Protein AF-A0A960LSN9-F1 (afdb_monomer)

pLDDT: mean 77.77, std 14.89, range [38.22, 96.81]

Structure (mmCIF, N/CA/C/O backbone):
data_AF-A0A960LSN9-F1
#
_entry.id   AF-A0A960LSN9-F1
#
loop_
_atom_site.group_PDB
_atom_site.id
_atom_site.type_symbol
_atom_site.label_atom_id
_atom_site.label_alt_id
_atom_site.label_comp_id
_atom_site.label_asym_id
_atom_site.label_entity_id
_atom_site.label_seq_id
_atom_site.pdbx_PDB_ins_code
_atom_site.Cartn_x
_atom_site.Cartn_y
_atom_site.Cartn_z
_atom_site.occupancy
_atom_site.B_iso_or_equiv
_atom_site.auth_seq_id
_atom_site.auth_comp_id
_atom_site.auth_asym_id
_atom_site.auth_atom_id
_atom_site.pdbx_PDB_model_num
ATOM 1 N N . MET A 1 1 ? 28.349 17.236 -40.283 1.00 38.22 1 MET A N 1
ATOM 2 C CA . MET A 1 1 ? 27.062 17.062 -39.572 1.00 38.22 1 MET A CA 1
ATOM 3 C C . MET A 1 1 ? 26.149 16.174 -40.407 1.00 38.22 1 MET A C 1
ATOM 5 O O . MET A 1 1 ? 25.975 16.477 -41.579 1.00 38.22 1 MET A O 1
ATOM 9 N N . LYS A 1 2 ? 25.624 15.075 -39.852 1.00 40.81 2 LYS A N 1
ATOM 10 C CA . LYS A 1 2 ? 24.614 14.247 -40.534 1.00 40.81 2 LYS A CA 1
ATOM 11 C C . LYS A 1 2 ? 23.248 14.943 -40.458 1.00 40.81 2 LYS A C 1
ATOM 13 O O . LYS A 1 2 ? 22.902 15.453 -39.394 1.00 40.81 2 LYS A O 1
ATOM 18 N N . SER A 1 3 ? 22.533 15.031 -41.583 1.00 41.62 3 SER A N 1
ATOM 19 C CA . SER A 1 3 ? 21.190 15.631 -41.670 1.00 41.62 3 SER A CA 1
ATOM 20 C C . SER A 1 3 ? 20.180 14.803 -40.865 1.00 41.62 3 SER A C 1
ATOM 22 O O . SER A 1 3 ? 20.340 13.591 -40.758 1.00 41.62 3 SER A O 1
ATOM 24 N N . PHE A 1 4 ? 19.120 15.427 -40.338 1.00 53.53 4 PHE A N 1
ATOM 25 C CA . PHE A 1 4 ? 18.004 14.727 -39.675 1.00 53.53 4 PHE A CA 1
ATOM 26 C C . PHE A 1 4 ? 17.264 13.736 -40.599 1.00 53.53 4 PHE A C 1
ATOM 28 O O . PHE A 1 4 ? 16.503 12.910 -40.105 1.00 53.53 4 PHE A O 1
ATOM 35 N N . ASP A 1 5 ? 17.520 13.781 -41.910 1.00 56.44 5 ASP A N 1
ATOM 36 C CA . ASP A 1 5 ? 17.035 12.802 -42.891 1.00 56.44 5 ASP A CA 1
ATOM 37 C C . ASP A 1 5 ? 17.856 11.494 -42.921 1.00 56.44 5 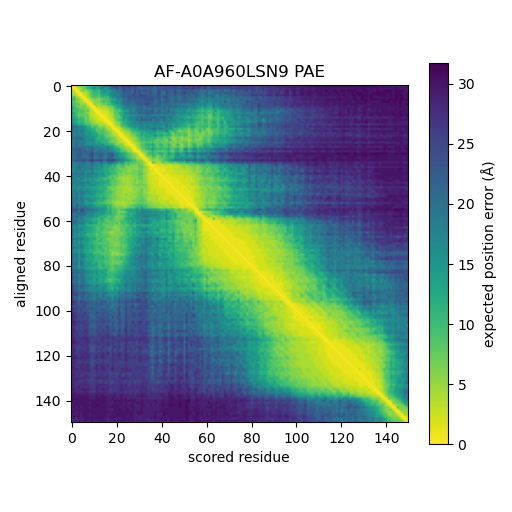ASP A C 1
ATOM 39 O O . ASP A 1 5 ? 17.432 10.520 -43.533 1.00 56.44 5 ASP A O 1
ATOM 43 N N . GLU A 1 6 ? 19.006 11.435 -42.238 1.00 57.44 6 GLU A N 1
ATOM 44 C CA . GLU A 1 6 ? 19.777 10.204 -41.995 1.00 57.44 6 GLU A CA 1
ATOM 45 C C . GLU A 1 6 ? 19.435 9.609 -40.619 1.00 57.44 6 GLU A C 1
ATOM 47 O O . GLU A 1 6 ? 20.316 9.290 -39.813 1.00 57.44 6 GLU A O 1
ATOM 52 N N . LEU A 1 7 ? 18.143 9.496 -40.303 1.00 56.56 7 LEU A N 1
ATOM 53 C CA . LEU A 1 7 ? 17.739 8.704 -39.147 1.00 56.56 7 LEU A CA 1
ATOM 54 C C . LEU A 1 7 ? 18.137 7.240 -39.399 1.00 56.56 7 LEU A C 1
ATOM 56 O O . LEU A 1 7 ? 17.881 6.727 -40.488 1.00 56.56 7 LEU A O 1
ATOM 60 N N . PRO A 1 8 ? 18.771 6.571 -38.421 1.00 57.31 8 PRO A N 1
ATOM 61 C CA . PRO A 1 8 ? 19.175 5.178 -38.555 1.00 57.31 8 PRO A CA 1
ATOM 62 C C . PRO A 1 8 ? 17.953 4.328 -38.925 1.00 57.31 8 PRO A C 1
ATOM 64 O O . PRO A 1 8 ? 16.947 4.346 -38.211 1.00 57.31 8 PRO A O 1
ATOM 67 N N . ASP A 1 9 ? 18.024 3.614 -40.052 1.00 65.50 9 ASP A N 1
ATOM 68 C CA . ASP A 1 9 ? 16.958 2.720 -40.511 1.00 65.50 9 ASP A CA 1
ATOM 69 C C . ASP A 1 9 ? 16.571 1.726 -39.400 1.00 65.50 9 ASP A C 1
ATOM 71 O O . ASP A 1 9 ? 17.375 1.391 -38.526 1.00 65.50 9 ASP A O 1
ATOM 75 N N . GLY A 1 10 ? 15.343 1.199 -39.426 1.00 62.06 10 GLY A N 1
ATOM 76 C CA . GLY A 1 10 ? 14.858 0.245 -38.413 1.00 62.06 10 GLY A CA 1
ATOM 77 C C . GLY A 1 10 ? 15.796 -0.953 -38.174 1.00 62.06 10 GLY A C 1
ATOM 78 O O . GLY A 1 10 ? 15.884 -1.464 -37.055 1.00 62.06 10 GLY A O 1
ATOM 79 N N . GLU A 1 11 ? 16.569 -1.355 -39.187 1.00 61.19 11 GLU A N 1
ATOM 80 C CA . GLU A 1 11 ? 17.612 -2.381 -39.067 1.00 61.19 11 GLU A CA 1
ATOM 81 C C . GLU A 1 11 ? 18.795 -1.970 -38.175 1.00 61.19 11 GLU A C 1
ATOM 83 O O . GLU A 1 11 ? 19.386 -2.817 -37.498 1.00 61.19 11 GLU A O 1
ATOM 88 N N . GLU A 1 12 ? 19.161 -0.689 -38.143 1.00 60.38 12 GLU A N 1
ATOM 89 C CA . GLU A 1 12 ? 20.222 -0.175 -37.276 1.00 60.38 12 GLU A CA 1
ATOM 90 C C . GLU A 1 12 ? 19.779 -0.172 -35.811 1.00 60.38 12 GLU A C 1
ATOM 92 O O . GLU A 1 12 ? 20.550 -0.588 -34.943 1.00 60.38 12 GLU A O 1
ATOM 97 N N . PHE A 1 13 ? 18.516 0.157 -35.527 1.00 58.19 13 PHE A N 1
ATOM 98 C CA . PHE A 1 13 ? 17.936 -0.023 -34.190 1.00 58.19 13 PHE A CA 1
ATOM 99 C C . PHE A 1 13 ? 17.927 -1.494 -33.764 1.00 58.19 13 PHE A C 1
ATOM 101 O O . PHE A 1 13 ? 18.284 -1.826 -32.630 1.00 58.19 13 PHE A O 1
ATOM 108 N N . GLU A 1 14 ? 17.596 -2.400 -34.682 1.00 63.34 14 GLU A N 1
ATOM 109 C CA . GLU A 1 14 ? 17.630 -3.837 -34.416 1.00 63.34 14 GLU A CA 1
ATOM 110 C C . GLU A 1 14 ? 19.067 -4.349 -34.182 1.00 63.34 14 GLU A C 1
ATOM 112 O O . GLU A 1 14 ? 19.303 -5.233 -33.350 1.00 63.34 14 GLU A O 1
ATOM 117 N N . ARG A 1 15 ? 20.064 -3.760 -34.857 1.00 62.97 15 ARG A N 1
ATOM 118 C CA . ARG A 1 15 ? 21.493 -4.010 -34.598 1.00 62.97 15 ARG A CA 1
ATOM 119 C C . ARG A 1 15 ? 21.943 -3.466 -33.247 1.00 62.97 15 ARG A C 1
ATOM 121 O O . ARG A 1 15 ? 22.677 -4.171 -32.557 1.00 62.97 15 ARG A O 1
ATOM 128 N N . LEU A 1 16 ? 21.489 -2.280 -32.839 1.00 59.94 16 LEU A N 1
ATOM 129 C CA . LEU A 1 16 ? 21.752 -1.723 -31.504 1.00 59.94 16 LEU A CA 1
ATOM 130 C C . LEU A 1 16 ? 21.147 -2.600 -30.396 1.00 59.94 16 LEU A C 1
ATOM 132 O O . LEU A 1 16 ? 21.715 -2.714 -29.306 1.00 59.94 16 LEU A O 1
ATOM 136 N N . TRP A 1 17 ? 20.039 -3.283 -30.697 1.00 59.81 17 TRP A N 1
ATOM 137 C CA . TRP A 1 17 ? 19.368 -4.213 -29.790 1.00 59.81 17 TRP A CA 1
ATOM 138 C C . TRP A 1 17 ? 20.030 -5.602 -29.691 1.00 59.81 17 TRP A C 1
ATOM 140 O O . TRP A 1 17 ? 19.798 -6.342 -28.723 1.00 59.81 17 TRP A O 1
ATOM 150 N N . LYS A 1 18 ? 20.879 -5.972 -30.661 1.00 63.62 18 LYS A N 1
ATOM 151 C CA . LYS A 1 18 ? 21.632 -7.238 -30.667 1.00 63.62 18 LYS A CA 1
ATOM 152 C C . LYS A 1 18 ? 22.836 -7.147 -29.715 1.00 63.62 18 LYS A C 1
ATOM 154 O O . LYS A 1 18 ? 23.626 -6.210 -29.757 1.00 63.62 18 LYS A O 1
ATOM 159 N N . GLN A 1 19 ? 23.000 -8.157 -28.855 1.00 60.97 19 GLN A N 1
ATOM 160 C CA . GLN A 1 19 ? 24.073 -8.281 -27.849 1.00 60.97 19 GLN A CA 1
ATOM 161 C C . GLN A 1 19 ? 25.446 -8.601 -28.474 1.00 60.97 19 GLN A C 1
ATOM 163 O O . GLN A 1 19 ? 26.103 -9.574 -28.105 1.00 60.97 19 GLN A O 1
ATOM 168 N N . ARG A 1 20 ? 25.900 -7.830 -29.463 1.00 63.78 20 ARG A N 1
ATOM 169 C CA . ARG A 1 20 ? 27.279 -7.963 -29.947 1.00 63.78 20 ARG A CA 1
ATOM 170 C C . ARG A 1 20 ? 28.210 -7.209 -29.006 1.00 63.78 20 ARG A C 1
ATOM 172 O O . ARG A 1 20 ? 27.883 -6.108 -28.567 1.00 63.78 20 ARG A O 1
ATOM 179 N N . ARG A 1 21 ? 29.367 -7.805 -28.693 1.00 61.53 21 ARG A N 1
ATOM 180 C CA . ARG A 1 21 ? 30.429 -7.108 -27.956 1.00 61.53 21 ARG A CA 1
ATOM 181 C C . ARG A 1 21 ? 30.762 -5.812 -28.685 1.00 61.53 21 ARG A C 1
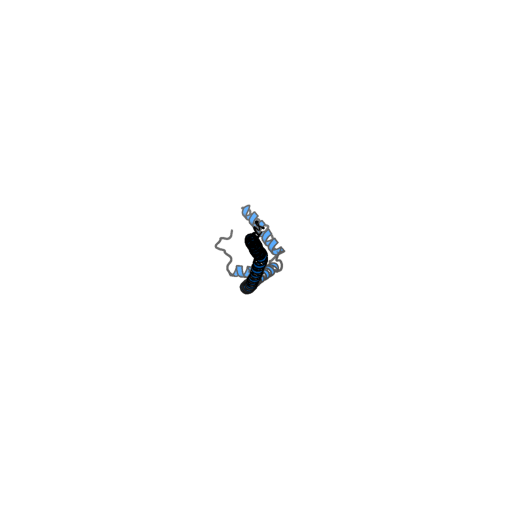ATOM 183 O O . ARG A 1 21 ? 31.025 -5.826 -29.886 1.00 61.53 21 ARG A O 1
ATOM 190 N N . ILE A 1 22 ? 30.735 -4.713 -27.944 1.00 66.00 22 ILE A N 1
ATOM 191 C CA . ILE A 1 22 ? 31.046 -3.390 -28.471 1.00 66.00 22 ILE A CA 1
ATOM 192 C C . ILE A 1 22 ? 32.566 -3.307 -28.611 1.00 66.00 22 ILE A C 1
ATOM 194 O O . ILE A 1 22 ? 33.302 -3.568 -27.656 1.00 66.00 22 ILE A O 1
ATOM 198 N N . SER A 1 23 ? 33.049 -2.982 -29.810 1.00 67.44 23 SER A N 1
ATOM 199 C CA . SER A 1 23 ? 34.478 -2.789 -30.056 1.00 67.44 23 SER A CA 1
ATOM 200 C C . SER A 1 23 ? 35.013 -1.633 -29.212 1.00 67.44 23 SER A C 1
ATOM 202 O O . SER A 1 23 ? 34.361 -0.595 -29.106 1.00 67.44 23 SER A O 1
ATOM 204 N N . LYS A 1 24 ? 36.213 -1.796 -28.645 1.00 72.31 24 LYS A N 1
ATOM 205 C CA . LYS A 1 24 ? 36.873 -0.768 -27.830 1.00 72.31 24 LYS A CA 1
ATOM 206 C C . LYS A 1 24 ? 36.902 0.577 -28.580 1.00 72.31 24 LYS A C 1
ATOM 208 O O . LYS A 1 24 ? 37.390 0.602 -29.714 1.00 72.31 24 LYS A O 1
ATOM 213 N N . PRO A 1 25 ? 36.421 1.680 -27.975 1.00 71.06 25 PRO A N 1
ATOM 214 C CA . PRO A 1 25 ? 36.386 2.975 -28.642 1.00 71.06 25 PRO A CA 1
ATOM 215 C C . PRO A 1 25 ? 37.813 3.433 -28.952 1.00 71.06 25 PRO A C 1
ATOM 217 O O . PRO A 1 25 ? 38.659 3.526 -28.056 1.00 71.06 25 PRO A O 1
ATOM 220 N N . LYS A 1 26 ? 38.091 3.699 -30.232 1.00 73.62 26 LYS A N 1
ATOM 221 C CA . LYS A 1 26 ? 39.343 4.316 -30.677 1.00 73.62 26 LYS A CA 1
ATOM 222 C C . LYS A 1 26 ? 39.124 5.830 -30.739 1.00 73.62 26 LYS A C 1
ATOM 224 O O . LYS A 1 26 ? 38.195 6.248 -31.425 1.00 73.62 26 LYS A O 1
ATOM 229 N N . PRO A 1 27 ? 39.913 6.647 -30.019 1.00 63.91 27 PRO A N 1
ATOM 230 C CA . PRO A 1 27 ? 39.836 8.093 -30.175 1.00 63.91 27 PRO A CA 1
ATOM 231 C C . PRO A 1 27 ? 40.248 8.452 -31.605 1.00 63.91 27 PRO A C 1
ATOM 233 O O . PRO A 1 27 ? 41.338 8.072 -32.036 1.00 63.91 27 PRO A O 1
ATOM 236 N N . ASN A 1 28 ? 39.376 9.143 -32.339 1.00 64.69 28 ASN A N 1
ATOM 237 C CA . ASN A 1 28 ? 39.773 9.770 -33.591 1.00 64.69 28 ASN A CA 1
ATOM 238 C C . ASN A 1 28 ? 40.484 11.079 -33.230 1.00 64.69 28 ASN A C 1
ATOM 240 O O . ASN A 1 28 ? 39.878 11.966 -32.639 1.00 64.69 28 ASN A O 1
ATOM 244 N N . LEU A 1 29 ? 41.794 11.140 -33.467 1.00 60.16 29 LEU A N 1
ATOM 245 C CA . LEU A 1 29 ? 42.651 12.272 -33.086 1.00 60.16 29 LEU A CA 1
ATOM 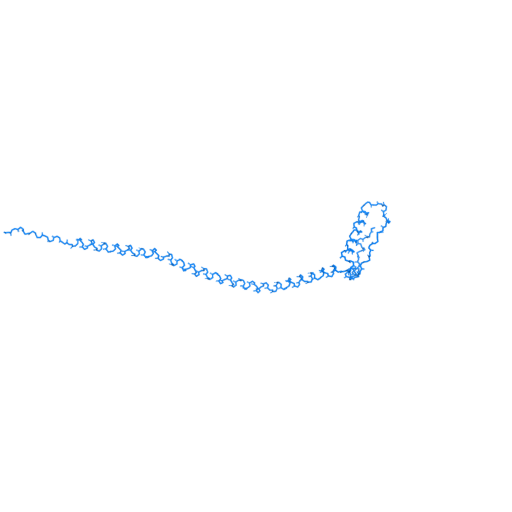246 C C . LEU A 1 29 ? 42.675 13.373 -34.158 1.00 60.16 29 LEU A C 1
ATOM 248 O O . LEU A 1 29 ? 43.306 14.408 -33.959 1.00 60.16 29 LEU A O 1
ATOM 252 N N . GLU A 1 30 ? 41.978 13.168 -35.275 1.00 61.50 30 GLU A N 1
ATOM 253 C CA . GLU A 1 30 ? 41.726 14.193 -36.283 1.00 61.50 30 GLU A CA 1
ATOM 254 C C . GLU A 1 30 ? 40.572 15.082 -35.804 1.00 61.50 30 GLU A C 1
ATOM 256 O O . GLU A 1 30 ? 39.433 14.935 -36.236 1.00 61.50 30 GLU A O 1
ATOM 261 N N . LEU A 1 31 ? 40.856 15.968 -34.840 1.00 59.81 31 LEU A N 1
ATOM 262 C CA . LEU A 1 31 ? 39.874 16.952 -34.386 1.00 59.81 31 LEU A CA 1
ATOM 263 C C . LEU A 1 31 ? 39.510 17.864 -35.557 1.00 59.81 31 LEU A C 1
ATOM 265 O O . LEU A 1 31 ? 40.376 18.569 -36.087 1.00 59.81 31 LEU A O 1
ATOM 269 N N . THR A 1 32 ? 38.223 17.910 -35.894 1.00 63.44 32 THR A N 1
ATOM 270 C CA . THR A 1 32 ? 37.681 18.865 -36.863 1.00 63.44 32 THR A CA 1
ATOM 271 C C . THR A 1 32 ? 38.145 20.289 -36.479 1.00 63.44 32 THR A C 1
ATOM 273 O O . THR A 1 32 ? 38.014 20.696 -35.311 1.00 63.44 32 THR A O 1
ATOM 276 N N . PRO A 1 33 ? 38.792 21.042 -37.391 1.00 63.41 33 PRO A N 1
ATOM 277 C CA . PRO A 1 33 ? 39.479 22.284 -37.033 1.00 63.41 33 PRO A CA 1
ATOM 278 C C . PRO A 1 33 ? 38.547 23.444 -36.652 1.00 63.41 33 PRO A C 1
ATOM 280 O O . PRO A 1 33 ? 38.973 24.309 -35.890 1.00 63.41 33 PRO A O 1
ATOM 283 N N . ASP A 1 34 ? 37.282 23.432 -37.079 1.00 61.09 34 ASP A N 1
ATOM 284 C CA . ASP A 1 34 ? 36.546 24.692 -37.251 1.00 61.09 34 ASP A CA 1
ATOM 285 C C . ASP A 1 34 ? 35.475 25.015 -36.191 1.00 61.09 34 ASP A C 1
ATOM 287 O O . ASP A 1 34 ? 34.923 26.114 -36.196 1.00 61.09 34 ASP A O 1
ATOM 291 N N . SER A 1 35 ? 35.196 24.132 -35.223 1.00 73.69 35 SER A N 1
ATOM 292 C CA . SER A 1 35 ? 34.135 24.374 -34.230 1.00 73.69 35 SER A CA 1
ATOM 293 C C . SER A 1 35 ? 34.468 23.834 -32.837 1.00 73.69 35 SER A C 1
ATOM 295 O O . SER A 1 35 ? 34.596 22.631 -32.613 1.00 73.69 35 SER A O 1
ATOM 297 N N . TRP A 1 36 ? 34.566 24.733 -31.851 1.00 77.69 36 TRP A N 1
ATOM 298 C CA . TRP A 1 36 ? 34.752 24.371 -30.437 1.00 77.69 36 TRP A CA 1
ATOM 299 C C . TRP A 1 36 ? 33.583 23.536 -29.886 1.00 77.69 36 TRP A C 1
ATOM 301 O O . TRP A 1 36 ? 33.783 22.703 -29.002 1.00 77.69 36 TRP A O 1
ATOM 311 N N . VAL A 1 37 ? 32.380 23.730 -30.436 1.00 79.69 37 VAL A N 1
ATOM 312 C CA . VAL A 1 37 ? 31.174 22.972 -30.074 1.00 79.69 37 VAL A CA 1
ATOM 313 C C . VAL A 1 37 ? 31.281 21.536 -30.572 1.00 79.69 37 VAL A C 1
ATOM 315 O O . VAL A 1 37 ? 31.006 20.605 -29.818 1.00 79.69 37 VAL A O 1
ATOM 318 N N . GLU A 1 38 ? 31.724 21.344 -31.816 1.00 75.00 38 GLU A N 1
ATOM 319 C CA . GLU A 1 38 ? 31.895 20.012 -32.407 1.00 75.00 38 GLU A CA 1
ATOM 320 C C . GLU A 1 38 ? 32.967 19.216 -31.661 1.00 75.00 38 GLU A C 1
ATOM 322 O O . GLU A 1 38 ? 32.742 18.057 -31.321 1.00 75.00 38 GLU A O 1
ATOM 327 N N . ARG A 1 39 ? 34.066 19.866 -31.259 1.00 74.12 39 ARG A N 1
ATOM 328 C CA . ARG A 1 39 ? 35.092 19.246 -30.404 1.00 74.12 39 ARG A CA 1
ATOM 329 C C . ARG A 1 39 ? 34.553 18.846 -29.032 1.00 74.12 39 ARG A C 1
ATOM 331 O O . ARG A 1 39 ? 34.864 17.766 -28.537 1.00 74.12 39 ARG A O 1
ATOM 338 N N . GLY A 1 40 ? 33.737 19.699 -28.411 1.00 79.06 40 GLY A N 1
ATOM 339 C CA . GLY A 1 40 ? 33.071 19.376 -27.148 1.00 79.06 40 GLY A CA 1
ATOM 340 C C . GLY A 1 40 ? 32.155 18.158 -27.282 1.00 79.06 40 GLY A C 1
ATOM 341 O O . GLY A 1 40 ? 32.204 17.253 -26.449 1.00 79.06 40 GLY A O 1
ATOM 342 N N . ALA A 1 41 ? 31.376 18.096 -28.364 1.00 79.56 41 ALA A N 1
ATOM 343 C CA . ALA A 1 41 ? 30.495 16.972 -28.663 1.00 79.56 41 ALA A CA 1
ATOM 344 C C . ALA A 1 41 ? 31.271 15.672 -28.940 1.00 79.56 41 ALA A C 1
ATOM 346 O O . ALA A 1 41 ? 30.878 14.619 -28.440 1.00 79.56 41 ALA A O 1
ATOM 347 N N . GLU A 1 42 ? 32.393 15.730 -29.662 1.00 77.62 42 GLU A N 1
ATOM 348 C CA . GLU A 1 42 ? 33.271 14.577 -29.912 1.00 77.62 42 GLU A CA 1
ATOM 349 C C . GLU A 1 42 ? 33.889 14.033 -28.616 1.00 77.62 42 GLU A C 1
ATOM 351 O O . GLU A 1 42 ? 33.882 12.822 -28.383 1.00 77.62 42 GLU A O 1
ATOM 356 N N . VAL A 1 43 ? 34.369 14.914 -27.731 1.00 81.25 43 VAL A N 1
ATOM 357 C CA . VAL A 1 43 ? 34.929 14.522 -26.427 1.00 81.25 43 VAL A CA 1
ATOM 358 C C . VAL A 1 43 ? 33.854 13.887 -25.547 1.00 81.25 43 VAL A C 1
ATOM 360 O O . VAL A 1 43 ? 34.081 12.819 -24.975 1.00 81.25 43 VAL A O 1
ATOM 363 N N . VAL A 1 44 ? 32.672 14.502 -25.459 1.00 81.00 44 VAL A N 1
ATOM 364 C CA . VAL A 1 44 ? 31.531 13.956 -24.707 1.00 81.00 44 VAL A CA 1
ATOM 365 C C . VAL A 1 44 ? 31.101 12.605 -25.286 1.00 81.00 44 VAL A C 1
ATOM 367 O O . VAL A 1 44 ? 30.944 11.646 -24.532 1.00 81.00 44 VAL A O 1
ATOM 370 N N . GLY A 1 45 ? 30.998 12.489 -26.611 1.00 80.06 45 GLY A N 1
ATOM 371 C CA . GLY A 1 45 ? 30.689 11.238 -27.305 1.00 80.06 45 GLY A CA 1
ATOM 372 C C . GLY A 1 45 ? 31.716 10.137 -27.033 1.00 80.06 45 GLY A C 1
ATOM 373 O O . GLY A 1 45 ? 31.340 8.994 -26.770 1.00 80.06 45 GLY A O 1
ATOM 374 N N . TRP A 1 46 ? 33.008 10.473 -27.001 1.00 79.75 46 TRP A N 1
ATOM 375 C CA . TRP A 1 46 ? 34.071 9.536 -26.633 1.00 79.75 46 TRP A CA 1
ATOM 376 C C . TRP A 1 46 ? 33.964 9.076 -25.174 1.00 79.75 46 TRP A C 1
ATOM 378 O O . TRP A 1 46 ? 34.112 7.883 -24.898 1.00 79.75 46 TRP A O 1
ATOM 388 N N . TRP A 1 47 ? 33.661 9.985 -24.242 1.00 79.50 47 TRP A N 1
ATOM 389 C CA . TRP A 1 47 ? 33.426 9.639 -22.837 1.00 79.50 47 TRP A CA 1
ATOM 390 C C . TRP A 1 47 ? 32.209 8.731 -22.666 1.00 79.50 47 TRP A C 1
ATOM 392 O O . TRP A 1 47 ? 32.301 7.737 -21.949 1.00 79.50 47 TRP A O 1
ATOM 402 N N . LEU A 1 48 ? 31.105 9.012 -23.361 1.00 77.38 48 LEU A N 1
ATOM 403 C CA . LEU A 1 48 ? 29.910 8.165 -23.384 1.00 77.38 48 LEU A CA 1
ATOM 404 C C . LEU A 1 48 ? 30.210 6.772 -23.947 1.00 77.38 48 LEU A C 1
ATOM 406 O O . LEU A 1 48 ? 29.901 5.782 -23.290 1.00 77.38 48 LEU A O 1
ATOM 410 N N . ALA A 1 49 ? 30.885 6.678 -25.094 1.00 74.12 49 ALA A N 1
ATOM 411 C CA . ALA A 1 49 ? 31.279 5.398 -25.688 1.00 74.12 49 ALA A CA 1
ATOM 412 C C . ALA A 1 49 ? 32.255 4.616 -24.792 1.00 74.12 49 ALA A C 1
ATOM 414 O O . ALA A 1 49 ? 32.234 3.384 -24.740 1.00 74.12 49 ALA A O 1
ATOM 415 N N . ARG A 1 50 ? 33.121 5.320 -24.053 1.00 77.19 50 ARG A N 1
ATOM 416 C CA . ARG A 1 50 ? 34.045 4.706 -23.098 1.00 77.19 50 ARG A CA 1
ATOM 417 C C . ARG A 1 50 ? 33.346 4.227 -21.834 1.00 77.19 50 ARG A C 1
ATOM 419 O O . ARG A 1 50 ? 33.662 3.131 -21.382 1.00 77.19 50 ARG A O 1
ATOM 426 N N . LEU A 1 51 ? 32.404 4.996 -21.296 1.00 74.50 51 LEU A N 1
ATOM 427 C CA . LEU A 1 51 ? 31.547 4.568 -20.191 1.00 74.50 51 LEU A CA 1
ATOM 428 C C . LEU A 1 51 ? 30.697 3.369 -20.604 1.00 74.50 51 LEU A C 1
ATOM 430 O O . LEU A 1 51 ? 30.634 2.397 -19.863 1.00 74.50 51 LEU A O 1
ATOM 434 N N . GLU A 1 52 ? 30.119 3.391 -21.803 1.00 73.62 52 GLU A N 1
ATOM 435 C CA . GLU A 1 52 ? 29.354 2.276 -22.357 1.00 73.62 52 GLU A CA 1
ATOM 436 C C . GLU A 1 52 ? 30.212 1.015 -22.509 1.00 73.62 52 GLU A C 1
ATOM 438 O O . GLU A 1 52 ? 29.795 -0.068 -22.103 1.00 73.62 52 GLU A O 1
ATOM 443 N N . HIS A 1 53 ? 31.437 1.143 -23.024 1.00 71.62 53 HIS A N 1
ATOM 444 C CA . HIS A 1 53 ? 32.369 0.021 -23.108 1.00 71.62 53 HIS A CA 1
ATOM 445 C C . HIS A 1 53 ? 32.798 -0.483 -21.722 1.00 71.62 53 HIS A C 1
ATOM 447 O O . HIS A 1 53 ? 32.880 -1.688 -21.521 1.00 71.62 53 HIS A O 1
ATOM 453 N N . TRP A 1 54 ? 33.028 0.407 -20.754 1.00 71.75 54 TRP A N 1
ATOM 454 C CA . TRP A 1 54 ? 33.439 0.028 -19.397 1.00 71.75 54 TRP A CA 1
ATOM 455 C C . TRP A 1 54 ? 32.308 -0.651 -18.613 1.00 71.75 54 TRP A C 1
ATOM 457 O O . TRP A 1 54 ? 32.535 -1.638 -17.920 1.00 71.75 54 TRP A O 1
ATOM 467 N N . LEU A 1 55 ? 31.071 -0.169 -18.767 1.00 66.25 55 LEU A N 1
ATOM 468 C CA . LEU A 1 55 ? 29.885 -0.762 -18.148 1.00 66.25 55 LEU A CA 1
ATOM 469 C C . LEU A 1 55 ? 29.374 -2.013 -18.888 1.00 66.25 55 LEU A C 1
ATOM 471 O O . LEU A 1 55 ? 28.667 -2.827 -18.293 1.00 66.25 55 LEU A O 1
ATOM 475 N N . SER A 1 56 ? 29.671 -2.167 -20.181 1.00 64.88 56 SER A N 1
ATOM 476 C CA . SER A 1 56 ? 29.072 -3.198 -21.038 1.00 64.88 56 SER A CA 1
ATOM 477 C C . SER A 1 56 ? 30.059 -3.817 -22.040 1.00 64.88 56 SER A C 1
ATOM 479 O O . SER A 1 56 ? 29.692 -4.102 -23.183 1.00 64.88 56 SER A O 1
ATOM 481 N N . GLU A 1 57 ? 31.288 -4.122 -21.618 1.00 65.38 57 GLU A N 1
ATOM 482 C CA . GLU A 1 57 ? 32.276 -4.820 -22.462 1.00 65.38 57 GLU A CA 1
ATOM 483 C C . GLU A 1 57 ? 31.748 -6.183 -22.963 1.00 65.38 57 GLU A C 1
ATOM 485 O O . GLU A 1 57 ? 32.002 -6.604 -24.093 1.00 65.38 57 GLU A O 1
ATOM 490 N N . SER A 1 58 ? 30.937 -6.853 -22.138 1.00 63.66 58 SER A N 1
ATOM 491 C CA . SER A 1 58 ? 30.349 -8.172 -22.400 1.00 63.66 58 SER A CA 1
ATOM 492 C C . SER A 1 58 ? 28.875 -8.149 -22.829 1.00 63.66 58 SER A C 1
ATOM 494 O O . SER A 1 58 ? 28.320 -9.207 -23.116 1.00 63.66 58 SER A O 1
ATOM 496 N N . GLY A 1 59 ? 28.215 -6.983 -22.858 1.00 67.38 59 G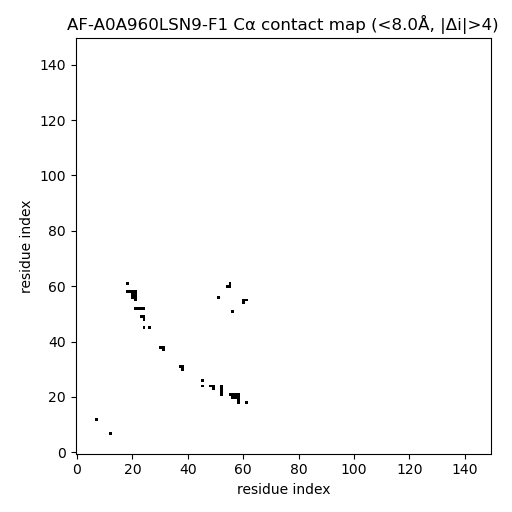LY A N 1
ATOM 497 C CA . GLY A 1 59 ? 26.759 -6.892 -23.066 1.00 67.38 59 GLY A CA 1
ATOM 498 C C . GLY A 1 59 ? 25.910 -7.241 -21.831 1.00 67.38 59 GLY A C 1
ATOM 499 O O . GLY A 1 59 ? 24.679 -7.245 -21.915 1.00 67.38 59 GLY A O 1
ATOM 500 N N . TRP A 1 60 ? 26.546 -7.517 -20.684 1.00 73.19 60 TRP A N 1
ATOM 501 C CA . TRP A 1 60 ? 25.879 -7.960 -19.455 1.00 73.19 60 TRP A CA 1
ATOM 502 C C . TRP A 1 60 ? 24.912 -6.924 -18.880 1.00 73.19 60 TRP A C 1
ATOM 504 O O . TRP A 1 60 ? 23.794 -7.276 -18.520 1.00 73.19 60 TRP A O 1
ATOM 514 N N . LEU A 1 61 ? 25.283 -5.641 -18.853 1.00 76.19 61 LEU A N 1
ATOM 515 C CA . LEU A 1 61 ? 24.413 -4.593 -18.312 1.00 76.19 61 LEU A CA 1
ATOM 516 C C . LEU A 1 61 ? 23.096 -4.472 -19.088 1.00 76.19 61 LEU A C 1
ATOM 518 O O . LEU A 1 61 ? 22.036 -4.326 -18.487 1.00 76.19 61 LEU A O 1
ATOM 522 N N . ARG A 1 62 ? 23.143 -4.585 -20.421 1.00 74.50 62 ARG A N 1
ATOM 523 C CA . ARG A 1 62 ? 21.935 -4.575 -21.261 1.00 74.50 62 ARG A CA 1
ATOM 524 C C . ARG A 1 62 ? 21.051 -5.794 -20.981 1.00 74.50 62 ARG A C 1
ATOM 526 O O . ARG A 1 62 ? 19.829 -5.669 -20.964 1.00 74.50 62 ARG A O 1
ATOM 533 N N . ALA A 1 63 ? 21.654 -6.961 -20.736 1.00 77.19 63 ALA A N 1
ATOM 534 C CA . ALA A 1 63 ? 20.926 -8.162 -20.326 1.00 77.19 63 ALA A CA 1
ATOM 535 C C . ALA A 1 63 ? 20.292 -7.997 -18.935 1.00 77.19 63 ALA A C 1
ATOM 537 O O . ALA A 1 63 ? 19.130 -8.343 -18.744 1.00 77.19 63 ALA A O 1
ATOM 538 N N . TRP A 1 64 ? 21.034 -7.413 -17.994 1.00 79.12 64 TRP A N 1
ATOM 539 C CA . TRP A 1 64 ? 20.579 -7.157 -16.632 1.00 79.12 64 TRP A CA 1
ATOM 540 C C . TRP A 1 64 ? 19.430 -6.146 -16.594 1.00 79.12 64 TRP A C 1
ATOM 542 O O . TRP A 1 64 ? 18.399 -6.427 -15.996 1.00 79.12 64 TRP A O 1
ATOM 552 N N . LEU A 1 65 ? 19.534 -5.032 -17.326 1.00 83.25 65 LEU A N 1
ATOM 553 C CA . LEU A 1 65 ? 18.440 -4.067 -17.479 1.00 83.25 65 LEU A CA 1
ATOM 554 C C . LEU A 1 65 ? 17.195 -4.704 -18.103 1.00 83.25 65 LEU A C 1
ATOM 556 O O . LEU A 1 65 ? 16.085 -4.446 -17.644 1.00 83.25 65 LEU A O 1
ATOM 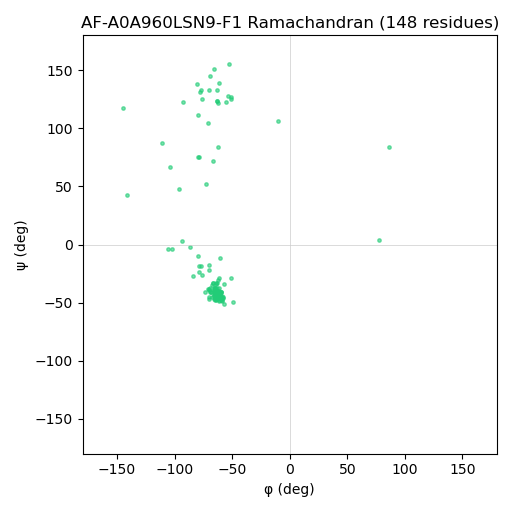560 N N . ARG A 1 66 ? 17.360 -5.572 -19.110 1.00 82.25 66 ARG A N 1
ATOM 561 C CA . ARG A 1 66 ? 16.242 -6.312 -19.714 1.00 82.25 66 ARG A CA 1
ATOM 562 C C . ARG A 1 66 ? 15.587 -7.258 -18.710 1.00 82.25 66 ARG A C 1
ATOM 564 O O . ARG A 1 66 ? 14.365 -7.332 -18.677 1.00 82.25 66 ARG A O 1
ATOM 571 N N . LEU A 1 67 ? 16.382 -7.941 -17.887 1.00 84.69 67 LEU A N 1
AT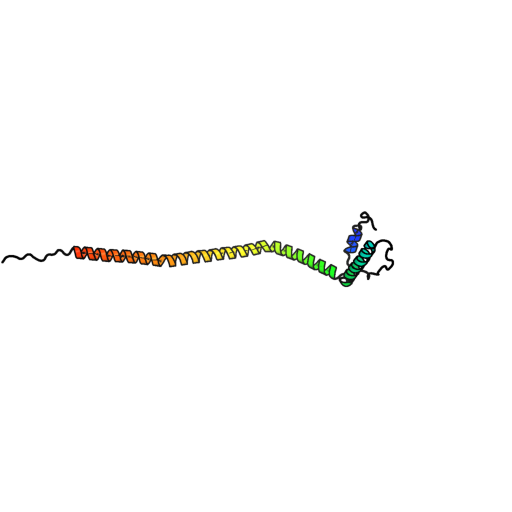OM 572 C CA . LEU A 1 67 ? 15.876 -8.796 -16.816 1.00 84.69 67 LEU A CA 1
ATOM 573 C C . LEU A 1 67 ? 15.122 -7.974 -15.772 1.00 84.69 67 LEU A C 1
ATOM 575 O O . LEU A 1 67 ? 14.012 -8.346 -15.420 1.00 84.69 67 LEU A O 1
ATOM 579 N N . CYS A 1 68 ? 15.674 -6.846 -15.320 1.00 91.25 68 CYS A N 1
ATOM 580 C CA . CYS A 1 68 ? 15.008 -5.958 -14.369 1.00 91.25 68 CYS A CA 1
ATOM 581 C C . CYS A 1 68 ? 13.691 -5.407 -14.923 1.00 91.25 68 CYS A C 1
ATOM 583 O O . CYS A 1 68 ? 12.702 -5.373 -14.200 1.00 91.25 68 CYS A O 1
ATOM 585 N N . LEU A 1 69 ? 13.664 -5.013 -16.198 1.00 89.56 69 LEU A N 1
ATOM 586 C CA . LEU A 1 69 ? 12.465 -4.502 -16.860 1.00 89.56 69 LEU A CA 1
ATOM 587 C C . LEU A 1 69 ? 11.417 -5.601 -17.061 1.00 89.56 69 LEU A C 1
ATOM 589 O O . LEU A 1 69 ? 10.231 -5.383 -16.843 1.00 89.56 69 LEU A O 1
ATOM 593 N N . TRP A 1 70 ? 11.837 -6.807 -17.437 1.00 93.06 70 TRP A N 1
ATOM 594 C CA . TRP A 1 70 ? 10.923 -7.940 -17.543 1.00 93.06 70 TRP A CA 1
ATOM 595 C C . TRP A 1 70 ? 10.367 -8.337 -16.170 1.00 93.06 70 TRP A C 1
ATOM 597 O O . TRP A 1 70 ? 9.162 -8.521 -16.014 1.00 93.06 70 TRP A O 1
ATOM 607 N N . LEU A 1 71 ? 11.229 -8.387 -15.152 1.00 94.81 71 LEU A N 1
ATOM 608 C CA . LEU A 1 71 ? 10.851 -8.674 -13.773 1.00 94.81 71 LEU A CA 1
ATOM 609 C C . LEU A 1 71 ? 9.880 -7.623 -13.229 1.00 94.81 71 LEU A C 1
ATOM 611 O O . LEU A 1 71 ? 8.901 -7.995 -12.588 1.00 94.81 71 LEU A O 1
ATOM 615 N N . SER A 1 72 ? 10.113 -6.333 -13.491 1.00 95.56 72 SER A N 1
ATOM 616 C CA . SER A 1 72 ? 9.211 -5.273 -13.038 1.00 95.56 72 SER A CA 1
ATOM 617 C C . SER A 1 72 ? 7.833 -5.411 -13.676 1.00 95.56 72 SER A C 1
ATOM 619 O O . SER A 1 72 ? 6.846 -5.371 -12.953 1.00 95.56 72 SER A O 1
ATOM 621 N N . ILE A 1 73 ? 7.747 -5.684 -14.983 1.00 95.25 73 ILE A N 1
ATOM 622 C CA . ILE A 1 73 ? 6.468 -5.928 -15.668 1.00 95.25 73 ILE A CA 1
ATOM 623 C C . ILE A 1 73 ? 5.733 -7.121 -15.049 1.00 95.25 73 ILE A C 1
ATOM 625 O O . ILE A 1 73 ? 4.545 -7.016 -14.745 1.00 95.25 73 ILE A O 1
ATOM 629 N N . VAL A 1 74 ? 6.427 -8.241 -14.829 1.00 96.81 74 VAL A N 1
ATOM 630 C CA . VAL A 1 74 ? 5.830 -9.447 -14.232 1.00 96.81 74 VAL A CA 1
ATOM 631 C C . VAL A 1 74 ? 5.344 -9.174 -12.808 1.00 96.81 74 VAL A C 1
ATOM 633 O O . VAL A 1 74 ? 4.220 -9.539 -12.464 1.00 96.81 74 VAL A O 1
ATOM 636 N N . LEU A 1 75 ? 6.151 -8.497 -11.988 1.00 95.25 75 LEU A N 1
ATOM 637 C CA . LEU A 1 75 ? 5.781 -8.127 -10.622 1.00 95.25 75 LEU A CA 1
ATOM 638 C C . LEU A 1 75 ? 4.605 -7.155 -10.596 1.00 95.25 75 LEU A C 1
ATOM 640 O O . LEU A 1 75 ? 3.696 -7.333 -9.792 1.00 95.25 75 LEU A O 1
ATOM 644 N N . THR A 1 76 ? 4.584 -6.156 -11.477 1.00 95.50 76 THR A N 1
ATOM 645 C CA . THR A 1 76 ? 3.464 -5.219 -11.594 1.00 95.50 76 THR A CA 1
ATOM 646 C C . THR A 1 76 ? 2.191 -5.944 -12.023 1.00 95.50 76 THR A C 1
ATOM 648 O O . THR A 1 76 ? 1.145 -5.723 -11.419 1.00 95.50 76 THR A O 1
ATOM 651 N N . ALA A 1 77 ? 2.263 -6.855 -12.996 1.00 94.94 77 ALA A N 1
ATOM 652 C CA . ALA A 1 77 ? 1.115 -7.658 -13.413 1.00 94.94 77 ALA A CA 1
ATOM 653 C C . ALA A 1 77 ? 0.592 -8.543 -12.268 1.00 94.94 77 ALA A C 1
ATOM 655 O O . ALA A 1 77 ? -0.610 -8.561 -11.998 1.00 94.94 77 ALA A O 1
ATOM 656 N N . ALA A 1 78 ? 1.490 -9.221 -11.549 1.00 95.25 78 ALA A N 1
ATOM 657 C CA . ALA A 1 78 ? 1.136 -10.023 -10.382 1.00 95.25 78 ALA A CA 1
ATOM 658 C C . ALA A 1 78 ? 0.524 -9.164 -9.266 1.00 95.25 78 ALA A C 1
ATOM 660 O O . ALA A 1 78 ? -0.494 -9.537 -8.691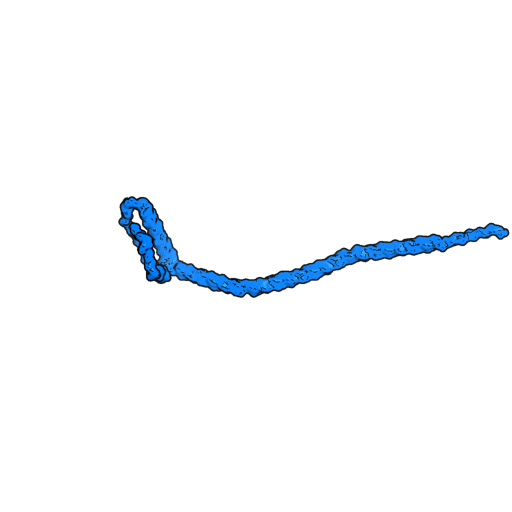 1.00 95.25 78 ALA A O 1
ATOM 661 N N . ALA A 1 79 ? 1.100 -7.992 -8.992 1.00 93.44 79 ALA A N 1
ATOM 662 C CA . ALA A 1 79 ? 0.589 -7.062 -7.996 1.00 93.44 79 ALA A CA 1
ATOM 663 C C . ALA A 1 79 ? -0.816 -6.577 -8.357 1.00 93.44 79 ALA A C 1
ATOM 665 O O . ALA A 1 79 ? -1.689 -6.628 -7.501 1.00 93.44 79 ALA A O 1
ATOM 666 N N . ILE A 1 80 ? -1.061 -6.179 -9.610 1.00 95.94 80 ILE A N 1
ATOM 667 C CA . ILE A 1 80 ? -2.388 -5.760 -10.091 1.00 95.94 80 ILE A CA 1
ATOM 668 C C . ILE A 1 80 ? -3.410 -6.891 -9.933 1.00 95.94 80 ILE A C 1
ATOM 670 O O . ILE A 1 80 ? -4.537 -6.640 -9.510 1.00 95.94 80 ILE A O 1
ATOM 674 N N . LEU A 1 81 ? -3.019 -8.134 -10.227 1.00 94.19 81 LEU A N 1
ATOM 675 C CA . LEU A 1 81 ? -3.894 -9.299 -10.095 1.00 94.19 81 LEU A CA 1
ATOM 676 C C . LEU A 1 81 ? -4.197 -9.646 -8.628 1.00 94.19 81 LEU A C 1
ATOM 678 O O . LEU A 1 81 ? -5.319 -10.026 -8.299 1.00 94.19 81 LEU A O 1
ATOM 682 N N . LEU A 1 82 ? -3.208 -9.509 -7.740 1.00 93.75 82 LEU A N 1
ATOM 683 C CA . LEU A 1 82 ? -3.326 -9.852 -6.320 1.00 93.75 82 LEU A CA 1
ATOM 684 C C . LEU A 1 82 ? -3.952 -8.734 -5.477 1.00 93.75 82 LEU A C 1
ATOM 686 O O . LEU A 1 82 ? -4.591 -9.024 -4.466 1.00 93.75 82 LEU A O 1
ATOM 690 N N . LEU A 1 83 ? -3.821 -7.471 -5.890 1.00 92.94 83 LEU A N 1
ATOM 691 C CA . LEU A 1 83 ? -4.368 -6.304 -5.193 1.00 92.94 83 LEU A CA 1
ATOM 692 C C . LEU A 1 83 ? -5.855 -6.445 -4.818 1.00 92.94 83 LEU A C 1
ATOM 694 O O . LEU A 1 83 ? -6.184 -6.211 -3.653 1.00 92.94 83 LEU A O 1
ATOM 698 N N . PRO A 1 84 ? -6.774 -6.846 -5.723 1.00 91.50 84 PRO A N 1
ATOM 699 C CA . PRO A 1 84 ? -8.187 -7.004 -5.377 1.00 91.50 84 PRO A CA 1
ATOM 700 C C . PRO A 1 84 ? -8.426 -8.110 -4.339 1.00 91.50 84 PRO A C 1
ATOM 702 O O . PRO A 1 84 ? -9.300 -7.974 -3.488 1.00 91.50 84 PRO A O 1
ATOM 705 N N . ALA A 1 85 ? -7.646 -9.193 -4.363 1.00 90.25 85 ALA A N 1
ATOM 706 C CA . ALA A 1 85 ? -7.771 -10.261 -3.372 1.00 90.25 85 ALA A CA 1
ATOM 707 C C . ALA A 1 85 ? -7.287 -9.793 -1.991 1.00 90.25 85 ALA A C 1
ATOM 709 O O . ALA A 1 85 ? -7.991 -9.952 -0.996 1.00 90.25 85 ALA A O 1
ATOM 710 N N . VAL A 1 86 ? -6.119 -9.148 -1.942 1.00 91.25 86 VAL A N 1
ATOM 711 C CA . VAL A 1 86 ? -5.546 -8.607 -0.702 1.00 91.25 86 VAL A CA 1
ATOM 712 C C . VAL A 1 86 ? -6.462 -7.539 -0.102 1.00 91.25 86 VAL A C 1
ATOM 714 O O . VAL A 1 86 ? -6.758 -7.579 1.088 1.00 91.25 86 VAL A O 1
ATOM 717 N N . THR A 1 87 ? -6.976 -6.618 -0.917 1.00 91.25 87 THR A N 1
ATOM 718 C CA . THR A 1 87 ? -7.899 -5.569 -0.450 1.00 91.25 87 THR A CA 1
ATOM 719 C C . THR A 1 87 ? -9.211 -6.140 0.089 1.00 91.25 87 THR A C 1
ATOM 721 O O . THR A 1 87 ? -9.695 -5.655 1.111 1.00 91.25 87 THR A O 1
ATOM 724 N N . LYS A 1 88 ? -9.762 -7.206 -0.508 1.00 90.94 88 LYS A N 1
ATOM 725 C CA . LYS A 1 88 ? -10.923 -7.914 0.060 1.00 90.94 88 LYS A CA 1
ATOM 726 C C . LYS A 1 88 ? -10.633 -8.480 1.448 1.00 90.94 88 LYS A C 1
ATOM 728 O O . LYS A 1 88 ? -11.382 -8.220 2.380 1.00 90.94 88 LYS A O 1
ATOM 733 N N . VAL A 1 89 ? -9.504 -9.162 1.618 1.00 91.31 89 VAL A N 1
ATOM 734 C CA . VAL A 1 89 ? -9.120 -9.706 2.930 1.00 91.31 89 VAL A CA 1
ATOM 735 C C . VAL A 1 89 ? -8.923 -8.585 3.958 1.00 91.31 89 VAL A C 1
ATOM 737 O O . VAL A 1 89 ? -9.427 -8.670 5.075 1.00 91.31 89 VAL A O 1
ATOM 740 N N . LEU A 1 90 ? -8.248 -7.493 3.584 1.00 90.06 90 LEU A N 1
ATOM 741 C CA . LEU A 1 90 ? -8.046 -6.348 4.480 1.00 90.06 90 LEU A CA 1
ATOM 742 C C . LEU A 1 90 ? -9.366 -5.666 4.864 1.00 90.06 90 LEU A C 1
ATOM 744 O O . LEU A 1 90 ? -9.529 -5.263 6.014 1.00 90.06 90 LEU A O 1
ATOM 748 N N . THR A 1 91 ? -10.308 -5.540 3.928 1.00 89.69 91 THR A N 1
ATOM 749 C CA . THR A 1 91 ? -11.624 -4.944 4.206 1.00 89.69 91 THR A CA 1
ATOM 750 C C . THR A 1 91 ? -12.472 -5.832 5.111 1.00 89.69 91 THR A C 1
ATOM 752 O O . THR A 1 91 ? -13.125 -5.310 6.014 1.00 89.69 91 THR A O 1
ATOM 755 N N . GLU A 1 92 ? -12.414 -7.156 4.969 1.00 86.75 92 GLU A N 1
ATOM 756 C CA . GLU A 1 92 ? -13.072 -8.089 5.895 1.00 86.75 92 GLU A CA 1
ATOM 757 C C . GLU A 1 92 ? -12.484 -8.003 7.313 1.00 86.75 92 GLU A C 1
ATOM 759 O O . GLU A 1 92 ? -13.220 -7.937 8.304 1.00 86.75 92 GLU A O 1
ATOM 764 N N . ILE A 1 93 ? -11.157 -7.905 7.429 1.00 86.00 93 ILE A N 1
ATOM 765 C CA . ILE A 1 93 ? -10.482 -7.707 8.721 1.00 86.00 93 ILE A CA 1
ATOM 766 C C . ILE A 1 93 ? -10.869 -6.352 9.336 1.00 86.00 93 ILE A C 1
ATOM 768 O O . ILE A 1 93 ? -11.179 -6.271 10.525 1.00 86.00 93 ILE A O 1
ATOM 772 N N . ALA A 1 94 ? -10.919 -5.284 8.540 1.00 86.19 94 ALA A N 1
ATOM 773 C CA . ALA A 1 94 ? -11.337 -3.970 9.021 1.00 86.19 94 ALA A CA 1
ATOM 774 C C . ALA A 1 94 ? -12.804 -3.968 9.489 1.00 86.19 94 ALA A C 1
ATOM 776 O O . ALA A 1 94 ? -13.117 -3.456 10.565 1.00 86.19 94 ALA A O 1
ATOM 777 N N . THR A 1 95 ? -13.696 -4.599 8.723 1.00 85.19 95 THR A N 1
ATOM 778 C CA . THR A 1 95 ? -15.129 -4.679 9.048 1.00 85.19 95 THR A CA 1
ATOM 779 C C . THR A 1 95 ? -15.360 -5.487 10.324 1.00 85.19 95 THR A C 1
ATOM 781 O O . THR A 1 95 ? -16.129 -5.078 11.194 1.00 85.19 95 THR A O 1
ATOM 784 N N . SER A 1 96 ? -14.649 -6.606 10.493 1.00 80.12 96 SER A N 1
ATOM 785 C CA . SER A 1 96 ? -14.731 -7.406 11.721 1.00 80.12 96 SER A CA 1
ATOM 786 C C . SER A 1 96 ? -14.208 -6.651 12.950 1.00 80.12 96 SER A C 1
ATOM 788 O O . SER A 1 96 ? -14.826 -6.716 14.013 1.00 80.12 96 SER A O 1
ATOM 790 N N . SER A 1 97 ? -13.150 -5.845 12.812 1.00 81.69 97 SER A N 1
ATOM 791 C CA . SER A 1 97 ? -12.676 -4.961 13.888 1.00 81.69 97 SER A CA 1
ATOM 792 C C . SER A 1 97 ? -13.733 -3.925 14.302 1.00 81.69 97 SER A C 1
ATOM 794 O O . SER A 1 97 ? -13.929 -3.652 15.491 1.00 81.69 97 SER A O 1
ATOM 796 N N . GLN A 1 98 ? -14.490 -3.395 13.340 1.00 83.31 98 GLN A N 1
ATOM 797 C CA . GLN A 1 98 ? -15.563 -2.440 13.612 1.00 83.31 98 GLN A CA 1
ATOM 798 C C . GLN A 1 98 ? -16.737 -3.076 14.381 1.00 83.31 98 GLN A C 1
ATOM 800 O O . GLN A 1 98 ? -17.315 -2.456 15.276 1.00 83.31 98 GLN A O 1
ATOM 805 N N . LEU A 1 99 ? -17.053 -4.346 14.113 1.00 81.50 99 LEU A N 1
ATOM 806 C CA . LEU A 1 99 ? -18.044 -5.093 14.897 1.00 81.50 99 LEU A CA 1
ATOM 807 C C . LEU A 1 99 ? -17.592 -5.291 16.350 1.00 81.50 99 LEU A C 1
ATOM 809 O O . LEU A 1 99 ? -18.373 -5.113 17.279 1.00 81.50 99 LEU A O 1
ATOM 813 N N . VAL A 1 100 ? -16.313 -5.588 16.574 1.00 85.94 100 VAL A N 1
ATOM 814 C CA . VAL A 1 100 ? -15.780 -5.744 17.936 1.00 85.94 100 VAL A CA 1
ATOM 815 C C . VAL A 1 100 ? -15.832 -4.422 18.705 1.00 85.94 100 VAL A C 1
ATOM 817 O O . VAL A 1 100 ? -16.277 -4.387 19.852 1.00 85.94 100 VAL A O 1
ATOM 820 N N . THR A 1 101 ? -15.425 -3.318 18.078 1.00 84.88 101 THR A N 1
ATOM 821 C CA . THR A 1 101 ? -15.433 -1.999 18.734 1.00 84.88 101 THR A CA 1
ATOM 822 C C . THR A 1 101 ? -16.845 -1.514 19.056 1.00 84.88 101 THR A C 1
ATOM 824 O O . THR A 1 101 ? -17.059 -0.961 20.134 1.00 84.88 101 THR A O 1
ATOM 827 N N . THR A 1 102 ? -17.825 -1.772 18.186 1.00 88.25 102 THR A N 1
ATOM 828 C CA . THR A 1 102 ? -19.236 -1.451 18.460 1.00 88.25 102 THR A CA 1
ATOM 829 C C . THR A 1 102 ? -19.799 -2.278 19.613 1.00 88.25 102 THR A C 1
ATOM 831 O O . THR A 1 102 ? -20.419 -1.707 20.510 1.00 88.25 102 THR A O 1
ATOM 834 N N . ILE A 1 103 ? -19.525 -3.588 19.665 1.00 88.81 103 ILE A N 1
ATOM 835 C CA . ILE A 1 103 ? -19.931 -4.446 20.791 1.00 88.81 103 ILE A CA 1
ATOM 836 C C 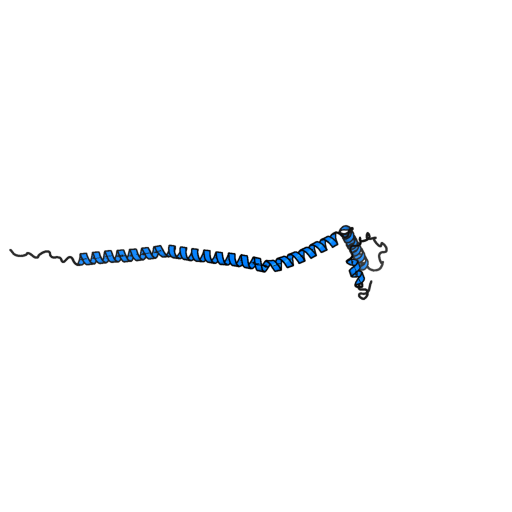. ILE A 1 103 ? -19.327 -3.932 22.103 1.00 88.81 103 ILE A C 1
ATOM 838 O O . ILE A 1 103 ? -20.050 -3.737 23.080 1.00 88.81 103 ILE A O 1
ATOM 842 N N . ILE A 1 104 ? -18.020 -3.652 22.125 1.00 90.25 104 ILE A N 1
ATOM 843 C CA . ILE A 1 104 ? -17.343 -3.124 23.318 1.00 90.25 104 ILE A CA 1
ATOM 844 C C . ILE A 1 104 ? -17.933 -1.766 23.718 1.00 90.25 104 ILE A C 1
ATOM 846 O O . ILE A 1 104 ? -18.190 -1.540 24.900 1.00 90.25 104 ILE A O 1
ATOM 850 N N . GLY A 1 105 ? -18.206 -0.883 22.756 1.00 91.00 105 GLY A N 1
ATOM 851 C CA . GLY A 1 105 ? -18.845 0.409 23.003 1.00 91.00 105 GLY A CA 1
ATOM 852 C C . GLY A 1 105 ? -20.226 0.267 23.650 1.00 91.00 105 GLY A C 1
ATOM 853 O O . GLY A 1 105 ? -20.505 0.920 24.658 1.00 91.00 105 GLY A O 1
ATOM 854 N N . HIS A 1 106 ? -21.073 -0.630 23.140 1.00 91.81 106 HIS A N 1
ATOM 855 C CA . HIS A 1 106 ? -22.385 -0.919 23.728 1.00 91.81 106 HIS A CA 1
ATOM 856 C C . HIS A 1 106 ? -22.283 -1.507 25.140 1.00 91.81 106 HIS A C 1
ATOM 858 O O . HIS A 1 106 ? -23.039 -1.118 26.032 1.00 91.81 106 HIS A O 1
ATOM 864 N N . VAL A 1 107 ? -21.322 -2.397 25.384 1.00 92.62 107 VAL A N 1
ATOM 865 C CA . VAL A 1 107 ? -21.092 -2.958 26.721 1.00 92.62 107 VAL A CA 1
ATOM 866 C C . VAL A 1 107 ? -20.628 -1.870 27.693 1.00 92.62 107 VAL A C 1
ATOM 868 O O . VAL A 1 107 ? -21.199 -1.732 28.772 1.00 92.62 107 VAL A O 1
ATOM 871 N N . MET A 1 108 ? -19.653 -1.044 27.308 1.00 89.75 108 MET A N 1
ATOM 872 C CA . MET A 1 108 ? -19.126 0.024 28.166 1.00 89.75 108 MET A CA 1
ATOM 873 C C . MET A 1 108 ? -20.172 1.098 28.470 1.00 89.75 108 MET A C 1
ATOM 875 O O . MET A 1 108 ? -20.295 1.534 29.615 1.00 89.75 108 MET A O 1
ATOM 879 N N . THR A 1 109 ? -20.971 1.497 27.481 1.00 91.50 109 THR A N 1
ATOM 880 C CA . THR A 1 109 ? -22.089 2.434 27.690 1.00 91.50 109 THR A CA 1
ATOM 881 C C . THR A 1 109 ? -23.154 1.854 28.617 1.00 91.50 109 THR A C 1
ATOM 883 O O . THR A 1 109 ? -23.615 2.543 29.522 1.00 91.50 109 THR A O 1
ATOM 886 N N . THR A 1 110 ? -23.490 0.570 28.475 1.00 90.00 110 THR A N 1
ATOM 887 C CA . THR A 1 110 ? -24.446 -0.099 29.372 1.00 90.00 110 THR A CA 1
ATOM 888 C C . THR A 1 110 ? -23.917 -0.164 30.806 1.00 90.00 110 THR A C 1
ATOM 890 O O . THR A 1 110 ? -24.635 0.172 31.747 1.00 90.00 110 THR A O 1
ATOM 893 N N . ILE A 1 111 ? -22.646 -0.538 30.983 1.00 91.88 111 ILE A N 1
ATOM 894 C CA . ILE A 1 111 ? -22.001 -0.611 32.301 1.00 91.88 111 ILE A CA 1
ATOM 895 C C . ILE A 1 111 ? -21.936 0.773 32.957 1.00 91.88 111 ILE A C 1
ATOM 897 O O . ILE A 1 111 ? -22.205 0.896 34.147 1.00 91.88 111 ILE A O 1
ATOM 901 N N . THR A 1 112 ? -21.615 1.823 32.200 1.00 91.31 112 THR A N 1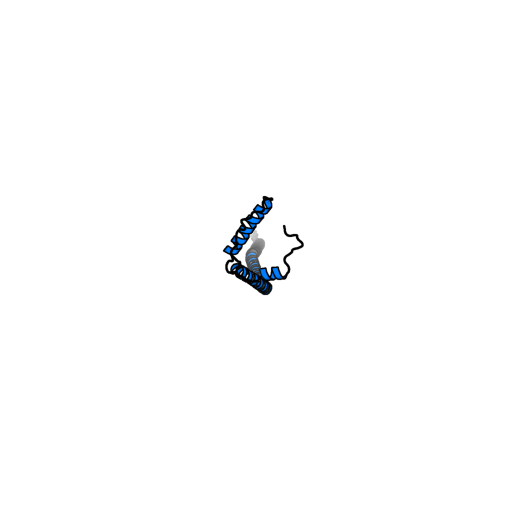
ATOM 902 C CA . THR A 1 112 ? -21.510 3.197 32.727 1.00 91.31 112 THR A CA 1
ATOM 903 C C . THR A 1 112 ? -22.865 3.858 32.983 1.00 91.31 112 THR A C 1
ATOM 905 O O . THR A 1 112 ? -22.964 4.705 33.870 1.00 91.31 112 THR A O 1
ATOM 908 N N . ALA A 1 113 ? -23.923 3.454 32.276 1.00 89.25 113 ALA A N 1
ATOM 909 C CA . ALA A 1 113 ? -25.288 3.926 32.514 1.00 89.25 113 ALA A CA 1
ATOM 910 C C . ALA A 1 113 ? -25.956 3.269 33.739 1.00 89.25 113 ALA A C 1
ATOM 912 O O . ALA A 1 113 ? -26.922 3.804 34.283 1.00 89.25 113 ALA A O 1
ATOM 913 N N . LEU A 1 114 ? -25.444 2.128 34.206 1.00 91.06 114 LEU A N 1
ATOM 914 C CA . LEU A 1 114 ? -26.026 1.351 35.305 1.00 91.06 114 LEU A CA 1
ATOM 915 C C . LEU A 1 114 ? -25.958 2.062 36.680 1.00 91.06 114 LEU A C 1
ATOM 917 O O . LEU A 1 114 ? -26.983 2.116 37.368 1.00 91.06 114 LEU A O 1
ATOM 921 N N . PRO A 1 115 ? -24.823 2.668 37.092 1.00 91.06 115 PRO A N 1
ATOM 922 C CA . PRO A 1 115 ? -24.713 3.387 38.361 1.00 91.06 115 PRO A CA 1
ATOM 923 C C . PRO A 1 115 ? -25.722 4.532 38.556 1.00 91.06 115 PRO A C 1
ATOM 925 O O . PRO A 1 115 ? -26.396 4.529 39.586 1.00 91.06 115 PRO A O 1
ATOM 928 N N . PRO A 1 116 ? -25.902 5.494 37.624 1.00 91.19 116 PRO A N 1
ATOM 929 C CA . PRO A 1 116 ? -26.862 6.581 37.832 1.00 91.19 116 PRO A CA 1
ATOM 930 C C . PRO A 1 116 ? -28.312 6.080 37.913 1.00 91.19 116 PRO A C 1
ATOM 932 O O . PRO A 1 116 ? -29.101 6.617 38.694 1.00 91.19 116 PRO A O 1
ATOM 935 N N . VAL A 1 117 ? -28.662 5.013 37.186 1.00 92.56 117 VAL A N 1
ATOM 936 C CA . VAL A 1 117 ? -29.985 4.375 37.286 1.00 92.56 117 VAL A CA 1
ATOM 937 C C . VAL A 1 117 ? -30.193 3.767 38.676 1.00 92.56 117 VAL A C 1
ATOM 939 O O . VAL A 1 117 ? -31.209 4.042 39.311 1.00 92.56 117 VAL A O 1
ATOM 942 N N . LEU A 1 118 ? -29.221 3.018 39.202 1.00 93.75 118 LEU A N 1
ATOM 943 C CA . LEU A 1 118 ? -29.305 2.459 40.558 1.00 93.75 118 LEU A CA 1
ATOM 944 C C . LEU A 1 118 ? -29.383 3.548 41.635 1.00 93.75 118 LEU A C 1
ATOM 946 O O . LEU A 1 118 ? -30.176 3.433 42.570 1.00 93.75 118 LEU A O 1
ATOM 950 N N . ILE A 1 119 ? -28.601 4.622 41.491 1.00 94.31 119 ILE A N 1
ATOM 951 C CA . ILE A 1 119 ? -28.613 5.756 42.424 1.00 94.31 119 ILE A CA 1
ATOM 952 C C . ILE A 1 119 ? -29.979 6.446 42.401 1.00 94.31 119 ILE A C 1
ATOM 954 O O . ILE A 1 119 ? -30.558 6.681 43.460 1.00 94.31 119 ILE A O 1
ATOM 958 N N . SER A 1 120 ? -30.527 6.734 41.217 1.00 94.81 120 SER A N 1
ATOM 959 C CA . SER A 1 120 ? -31.843 7.374 41.096 1.00 94.81 120 SER A CA 1
ATOM 960 C C . SER A 1 120 ? -32.963 6.523 41.709 1.00 94.81 120 SER A C 1
ATOM 962 O O . SER A 1 120 ? -33.760 7.043 42.492 1.00 94.81 120 SER A O 1
ATOM 964 N N . LEU A 1 121 ? -32.968 5.207 41.466 1.00 95.88 121 LEU A N 1
ATOM 965 C CA . LEU A 1 121 ? -33.869 4.254 42.126 1.00 95.88 121 LEU A CA 1
ATOM 966 C C . LEU A 1 121 ? -33.715 4.272 43.653 1.00 95.88 121 LEU A C 1
ATOM 968 O O . LEU A 1 121 ? -34.713 4.321 44.374 1.00 95.88 121 LEU A O 1
ATOM 972 N N . GLY A 1 122 ? -32.476 4.283 44.150 1.00 95.69 122 GLY A N 1
ATOM 973 C CA . GLY A 1 122 ? -32.176 4.358 45.580 1.00 95.69 122 GLY A CA 1
ATOM 974 C C . GLY A 1 122 ? -32.711 5.633 46.237 1.00 95.69 122 GLY A C 1
ATOM 975 O O . GLY A 1 122 ? -33.313 5.569 47.311 1.00 95.69 122 GLY A O 1
ATOM 976 N N . VAL A 1 123 ? -32.555 6.784 45.576 1.00 96.69 123 VAL A N 1
ATOM 977 C CA . VAL A 1 123 ? -33.052 8.084 46.058 1.00 96.69 123 VAL A CA 1
ATOM 978 C C . VAL A 1 123 ? -34.578 8.108 46.111 1.00 96.69 123 VAL A C 1
ATOM 980 O O . VAL A 1 123 ? -35.147 8.517 47.126 1.00 96.69 123 VAL A O 1
ATOM 983 N N . VAL A 1 124 ? -35.250 7.631 45.059 1.00 96.69 124 VAL A N 1
ATOM 984 C CA . VAL A 1 124 ? -36.720 7.544 45.018 1.00 96.69 124 VAL A CA 1
ATOM 985 C C . VAL A 1 124 ? -37.239 6.640 46.138 1.00 96.69 124 VAL A C 1
ATOM 987 O O . VAL A 1 124 ? -38.170 7.014 46.857 1.00 96.69 124 VAL A O 1
ATOM 990 N N . TYR A 1 125 ? -36.606 5.483 46.339 1.00 96.69 125 TYR A N 1
ATOM 991 C CA . TYR A 1 125 ? -36.967 4.551 47.404 1.00 96.69 125 TYR A CA 1
ATOM 992 C C . TYR A 1 125 ? -36.801 5.172 48.801 1.00 96.69 125 TYR A C 1
ATOM 994 O O . TYR A 1 125 ? -37.724 5.119 49.618 1.00 96.69 125 TYR A O 1
ATOM 1002 N N . LEU A 1 126 ? -35.664 5.823 49.070 1.00 95.81 126 LEU A N 1
ATOM 1003 C CA . LEU A 1 126 ? -35.412 6.528 50.333 1.00 95.81 126 LEU A CA 1
ATOM 1004 C C . LEU A 1 126 ? -36.434 7.640 50.588 1.00 95.81 126 LEU A C 1
ATOM 1006 O O . LEU A 1 126 ? -36.975 7.736 51.693 1.00 95.81 126 LEU A O 1
ATOM 1010 N N . GLY A 1 127 ? -36.743 8.445 49.568 1.00 96.31 127 GLY A N 1
ATOM 1011 C CA . GLY A 1 127 ? -37.756 9.496 49.648 1.00 96.31 127 GLY A CA 1
ATOM 1012 C C . GLY A 1 127 ? -39.135 8.942 50.010 1.00 96.31 127 GLY A C 1
ATOM 1013 O O . GLY A 1 127 ? -39.798 9.466 50.908 1.00 96.31 127 GLY A O 1
ATOM 1014 N N . TRP A 1 128 ? -39.533 7.830 49.387 1.00 96.38 128 TRP A N 1
ATOM 1015 C CA . TRP A 1 128 ? -40.787 7.145 49.703 1.00 96.38 128 TRP A CA 1
ATOM 1016 C C . TRP A 1 128 ? -40.826 6.629 51.148 1.00 96.38 128 TRP A C 1
ATOM 1018 O O . TRP A 1 128 ? -41.817 6.843 51.851 1.00 96.38 128 TRP A O 1
ATOM 1028 N N . VAL A 1 129 ? -39.743 6.012 51.634 1.00 94.88 129 VAL A N 1
ATOM 1029 C CA . VAL A 1 129 ? -39.647 5.527 53.024 1.00 94.88 129 VAL A CA 1
ATOM 1030 C C . VAL A 1 129 ? -39.765 6.680 54.027 1.00 94.88 129 VAL A C 1
ATOM 1032 O O . VAL A 1 129 ? -40.499 6.567 55.014 1.00 94.88 129 VAL A O 1
ATOM 1035 N N . ILE A 1 130 ? -39.089 7.805 53.778 1.00 94.44 130 ILE A N 1
ATOM 1036 C CA . ILE A 1 130 ? -39.143 8.992 54.645 1.00 94.44 130 ILE A CA 1
ATOM 1037 C C . ILE A 1 130 ? -40.549 9.603 54.641 1.00 94.44 130 ILE A C 1
ATOM 1039 O O . ILE A 1 130 ? -41.099 9.874 55.712 1.00 94.44 130 ILE A O 1
ATOM 1043 N N . ALA A 1 131 ? -41.157 9.769 53.465 1.00 93.50 131 ALA A N 1
ATOM 1044 C CA . ALA A 1 131 ? -42.512 10.297 53.327 1.00 93.50 131 ALA A CA 1
ATOM 1045 C C . ALA A 1 131 ? -43.531 9.419 54.064 1.00 93.50 131 ALA A C 1
ATOM 1047 O O . ALA A 1 131 ? -44.330 9.928 54.855 1.00 93.50 131 ALA A O 1
ATOM 1048 N N . LYS A 1 132 ? -43.441 8.094 53.889 1.00 93.50 132 LYS A N 1
ATOM 1049 C CA . LYS A 1 132 ? -44.270 7.120 54.605 1.00 93.50 132 LYS A CA 1
ATOM 1050 C C . LYS A 1 132 ? -44.093 7.253 56.118 1.00 93.50 132 LYS A C 1
ATOM 1052 O O . LYS A 1 132 ? -45.083 7.330 56.838 1.00 93.50 132 LYS A O 1
ATOM 1057 N N . ARG A 1 133 ? -42.853 7.355 56.610 1.00 89.94 133 ARG A N 1
ATOM 1058 C CA . ARG A 1 133 ? -42.557 7.508 58.047 1.00 89.94 133 ARG A CA 1
ATOM 1059 C C . ARG A 1 133 ? -43.114 8.812 58.630 1.00 89.94 133 ARG A C 1
ATOM 1061 O O . ARG A 1 133 ? -43.635 8.801 59.745 1.00 89.94 133 ARG A O 1
ATOM 1068 N N . LEU A 1 134 ? -43.021 9.920 57.895 1.00 89.69 134 LEU A N 1
ATOM 1069 C CA . LEU A 1 134 ? -43.570 11.220 58.302 1.00 89.69 134 LEU A CA 1
ATOM 1070 C C . LEU A 1 134 ? -45.102 11.217 58.312 1.00 89.69 134 LEU A C 1
ATOM 1072 O O . LEU A 1 134 ? -45.704 11.747 59.245 1.00 89.69 134 LEU A O 1
ATOM 1076 N N . TRP A 1 135 ? -45.732 10.586 57.321 1.00 86.12 135 TRP A N 1
ATOM 1077 C CA . TRP A 1 135 ? -47.182 10.400 57.288 1.00 86.12 135 TRP A CA 1
ATOM 1078 C C . TRP A 1 135 ? -47.689 9.569 58.467 1.00 86.12 135 TRP A C 1
ATOM 1080 O O . TRP A 1 135 ? -48.668 9.962 59.098 1.00 86.12 135 TRP A O 1
ATOM 1090 N N . THR A 1 136 ? -47.011 8.474 58.825 1.00 79.94 136 THR A N 1
ATOM 1091 C CA . THR A 1 136 ? -47.403 7.669 59.992 1.00 79.94 136 THR A CA 1
ATOM 1092 C C . THR A 1 136 ? -47.227 8.443 61.300 1.00 79.94 136 THR A C 1
ATOM 1094 O O . THR A 1 136 ? -48.103 8.383 62.154 1.00 79.94 136 THR A O 1
ATOM 1097 N N . ARG A 1 137 ? -46.153 9.237 61.448 1.00 73.38 137 ARG A N 1
ATOM 1098 C CA . ARG A 1 137 ? -45.953 10.098 62.632 1.00 73.38 137 ARG A CA 1
ATOM 1099 C C . ARG A 1 137 ? -47.009 11.196 62.760 1.00 73.38 137 ARG A C 1
ATOM 1101 O O . ARG A 1 137 ? -47.444 11.479 63.868 1.00 73.38 137 ARG A O 1
ATOM 1108 N N . ARG A 1 138 ? -47.447 11.792 61.645 1.00 68.50 138 ARG A N 1
ATOM 1109 C CA . ARG A 1 138 ? -48.541 12.782 61.640 1.00 68.50 138 ARG A CA 1
ATOM 1110 C C . ARG A 1 138 ? -49.913 12.170 61.929 1.00 68.50 138 ARG A C 1
ATOM 1112 O O . ARG A 1 138 ? -50.832 12.907 62.258 1.00 68.50 138 ARG A O 1
ATOM 1119 N N . ARG A 1 139 ? -50.057 10.846 61.804 1.00 63.25 139 ARG A N 1
ATOM 1120 C CA . ARG A 1 139 ? -51.295 10.115 62.099 1.00 63.25 139 ARG A CA 1
ATOM 1121 C C . ARG A 1 139 ? -51.380 9.556 63.519 1.00 63.25 139 ARG A C 1
ATOM 1123 O O . ARG A 1 139 ? -52.385 8.920 63.798 1.00 63.25 139 ARG A O 1
ATOM 1130 N N . SER A 1 140 ? -50.410 9.788 64.412 1.00 57.00 140 SER A N 1
ATOM 1131 C CA . SER A 1 140 ? -50.640 9.565 65.848 1.00 57.00 140 SER A CA 1
ATOM 1132 C C . SER A 1 140 ? -51.581 10.659 66.353 1.00 57.00 140 SER A C 1
ATOM 1134 O O . SER A 1 140 ? -51.138 11.801 66.497 1.00 57.00 140 SER A O 1
ATOM 1136 N N . PRO A 1 141 ? -52.869 10.361 66.601 1.00 56.12 141 PRO A N 1
ATOM 1137 C CA . PRO A 1 141 ? -53.753 11.326 67.216 1.00 56.12 141 PRO A CA 1
ATOM 1138 C C . PRO A 1 141 ? -53.283 11.465 68.658 1.00 56.12 141 PRO A C 1
ATOM 1140 O O . PRO A 1 141 ? -53.030 10.471 69.343 1.00 56.12 141 PRO A O 1
ATOM 1143 N N . SER A 1 142 ? -53.146 12.702 69.112 1.00 57.41 142 SER A N 1
ATOM 1144 C CA . SER A 1 142 ? -52.957 13.019 70.518 1.00 57.41 142 SER A CA 1
ATOM 1145 C C . SER A 1 142 ? -54.237 12.661 71.283 1.00 57.41 142 SER A C 1
ATOM 1147 O O . SER A 1 142 ? -54.983 13.538 71.692 1.00 57.41 142 SER A O 1
ATOM 1149 N N . TYR A 1 143 ? -54.515 11.368 71.465 1.00 57.50 143 TYR A N 1
ATOM 1150 C CA . TYR A 1 143 ? -55.407 10.882 72.512 1.00 57.50 143 TYR A CA 1
ATOM 1151 C C . TYR A 1 143 ? -54.602 10.883 73.810 1.00 57.50 143 TYR A C 1
ATOM 1153 O O . TYR A 1 143 ? -54.134 9.850 74.284 1.00 57.50 143 TYR A O 1
ATOM 1161 N N . ARG A 1 144 ? -54.387 12.074 74.371 1.00 52.53 144 ARG A N 1
ATOM 1162 C CA . ARG A 1 144 ? -54.116 12.193 75.799 1.00 52.53 144 ARG A CA 1
ATOM 1163 C C . ARG A 1 144 ? -55.323 12.865 76.416 1.00 52.53 144 ARG A C 1
ATOM 1165 O O . ARG A 1 144 ? -55.395 14.085 76.471 1.00 52.53 144 ARG A O 1
ATOM 1172 N N . HIS A 1 145 ? -56.258 11.980 76.747 1.00 56.94 145 HIS A N 1
ATOM 1173 C CA . HIS A 1 145 ? -57.373 12.125 77.664 1.00 56.94 145 HIS A CA 1
ATOM 1174 C C . HIS A 1 145 ? -57.314 13.401 78.505 1.00 56.94 145 HIS A C 1
ATOM 1176 O O . HIS A 1 145 ? -56.532 13.527 79.450 1.00 56.94 145 HIS A O 1
ATOM 1182 N N . GLU A 1 146 ? -58.181 14.330 78.124 1.00 54.19 146 GLU A N 1
ATOM 1183 C CA . GLU A 1 146 ? -58.869 15.216 79.044 1.00 54.19 146 GLU A CA 1
ATOM 1184 C C . GLU A 1 146 ? -59.736 14.352 79.970 1.00 54.19 146 GLU A C 1
ATOM 1186 O O . GLU A 1 146 ? -60.923 14.182 79.728 1.00 54.19 146 GLU A O 1
ATOM 1191 N N . ASP A 1 147 ? -59.143 13.812 81.032 1.00 58.53 147 ASP A N 1
ATOM 1192 C CA . ASP A 1 147 ? -59.901 13.373 82.205 1.00 58.53 147 ASP A CA 1
ATOM 1193 C C . ASP A 1 147 ? -59.681 14.426 83.294 1.00 58.53 147 ASP A C 1
ATOM 1195 O O . ASP A 1 147 ? -58.991 14.240 84.296 1.00 58.53 147 ASP A O 1
ATOM 1199 N N . GLN A 1 148 ? -60.224 15.610 83.009 1.00 61.59 148 GLN A N 1
ATOM 1200 C CA . GLN A 1 148 ? -60.799 16.459 84.039 1.00 61.59 148 GLN A CA 1
ATOM 1201 C C . GLN A 1 148 ? -62.073 15.758 84.543 1.00 61.59 148 GLN A C 1
ATOM 1203 O O . GLN A 1 148 ? -62.797 15.169 83.744 1.00 61.59 148 GLN A O 1
ATOM 1208 N N . TRP A 1 149 ? -62.354 15.896 85.843 1.00 50.16 149 TRP A N 1
ATOM 1209 C CA . TRP A 1 149 ? -63.581 15.487 86.553 1.00 50.16 149 TRP A CA 1
ATOM 1210 C C . TRP A 1 149 ? -63.649 14.031 87.057 1.00 50.16 149 TRP A C 1
ATOM 1212 O O . TRP A 1 149 ? -64.306 13.190 86.451 1.00 50.16 149 TRP A O 1
ATOM 1222 N N . GLN A 1 150 ? -63.073 13.764 88.238 1.00 46.22 150 GLN A N 1
ATOM 1223 C CA . GLN A 1 150 ? -63.799 13.529 89.510 1.00 46.22 150 GLN A CA 1
ATOM 1224 C C . GLN A 1 150 ? -62.850 13.105 90.636 1.00 46.22 150 GLN A C 1
ATOM 1226 O O . GLN A 1 150 ? -61.979 12.242 90.396 1.00 46.22 150 GLN A O 1
#

Mean predicted aligned error: 17.05 Å

Solvent-accessible surface area (backbone atoms only — not comparable to full-atom values): 8895 Å² total; per-residue (Å²): 135,86,57,86,87,68,61,76,52,75,66,51,56,53,53,71,69,46,80,61,64,57,75,80,77,73,85,78,84,80,67,71,87,87,41,76,64,59,51,52,51,51,52,51,50,50,51,50,48,45,50,48,39,72,64,25,52,76,31,55,48,63,52,49,52,50,49,52,54,51,49,49,52,53,49,50,53,50,45,63,65,44,45,64,58,53,50,51,54,53,48,52,54,51,53,53,49,51,53,52,51,50,53,51,48,54,52,52,52,52,62,65,52,44,58,62,53,53,48,52,52,51,51,52,51,53,51,50,54,50,52,51,52,51,53,55,62,71,63,60,74,86,82,71,78,85,77,76,89,134

Secondary structure (DSSP, 8-state):
---TT-PPPHHHHHHHHS-PPPPPPPP-----SS-HHHHHHHHHHHHHHHHHHHH-TTSHHHHHHHHHHHHHHHHHHHHHHHHHHHHHHHHHHHHHHHHHHHHHHHHHHHHHHHHHHHHHHHHHHHHHHHHHHHHHHHT-----------

Sequence (150 aa):
MKSFDELPDGEEFERLWKQRRISKPKPNLELTPDSWVERGAEVVGWWLARLEHWLSESGWLRAWLRLCLWLSIVLTAAAILLLPAVTKVLTEIATSSQLVTTIIGHVMTTITALPPVLISLGVVYLGWVIAKRLWTRRRSPSYRHEDQWQ

Foldseek 3Di:
DDDPVPDPPPVVVVVVVDQDQDPQDDQPPPPDDDDPVSNVVSVVVNVVSNVCCVCQRRPVVVVVVVVVVVVVVVVVVVCVVCVVVVVVVVVVVVVVVVVVVVVVVVVVVVVVVVVVVVVVVVVVVVVVVVVVVVVVVVPPPPPPDPPDDD

Radius of gyration: 48.87 Å; Cα contacts (8 Å, |Δi|>4): 27; chains: 1; bounding box: 106×35×132 Å